Protein AF-A0A968D854-F1 (afdb_monomer)

Sequence (84 aa):
MSIRQRLLTAVGLGLLLLAAVPSYAEVRTFRTPQHQGYRLDYCQAFGQICGERVATQWCRGQGYEYASDWAVDRNIGDRMPTMA

Structure (mmCIF, N/CA/C/O backbone):
data_AF-A0A968D854-F1
#
_entry.id   AF-A0A968D854-F1
#
loop_
_atom_site.group_PDB
_atom_site.id
_atom_site.type_symbol
_atom_site.label_atom_id
_atom_site.label_alt_id
_atom_site.label_comp_id
_atom_site.label_asym_id
_atom_site.label_entity_id
_atom_site.label_seq_id
_atom_site.pdbx_PDB_ins_code
_atom_site.Cartn_x
_atom_site.Cartn_y
_atom_site.Cartn_z
_atom_site.occupancy
_atom_site.B_iso_or_equiv
_atom_site.auth_seq_id
_atom_site.auth_comp_id
_atom_site.auth_asym_id
_atom_site.auth_atom_id
_atom_site.pdbx_PDB_model_num
ATOM 1 N N . MET A 1 1 ? -57.324 0.617 34.815 1.00 52.12 1 MET A N 1
ATOM 2 C CA . MET A 1 1 ? -56.072 0.497 34.029 1.00 52.12 1 MET A CA 1
ATO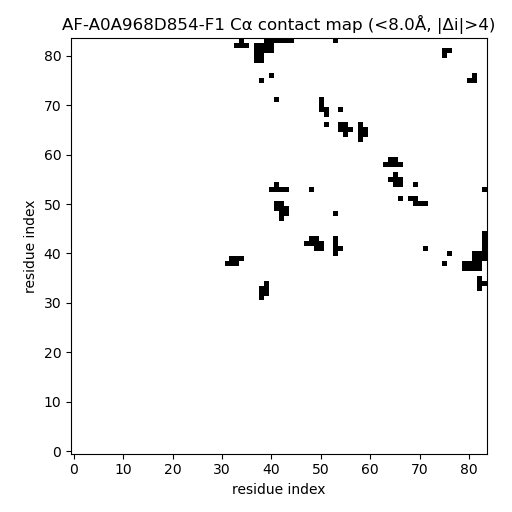M 3 C C . MET A 1 1 ? -55.174 -0.524 34.722 1.00 52.12 1 MET A C 1
ATOM 5 O O . MET A 1 1 ? -54.879 -0.334 35.894 1.00 52.12 1 MET A O 1
ATOM 9 N N . SER A 1 2 ? -54.874 -1.656 34.076 1.00 56.25 2 SER A N 1
ATOM 10 C CA . SER A 1 2 ? -54.409 -2.891 34.738 1.00 56.25 2 SER A CA 1
ATOM 11 C C . SER A 1 2 ? -52.896 -2.916 34.985 1.00 56.25 2 SER A C 1
ATOM 13 O O . SER A 1 2 ? -52.111 -2.567 34.106 1.00 56.25 2 SER A O 1
ATOM 15 N N . ILE A 1 3 ? -52.485 -3.401 36.162 1.00 58.44 3 ILE A N 1
ATOM 16 C CA . ILE A 1 3 ? -51.084 -3.636 36.576 1.00 58.44 3 ILE A CA 1
ATOM 17 C C . ILE A 1 3 ? -50.307 -4.466 35.533 1.00 58.44 3 ILE A C 1
ATOM 19 O O . ILE A 1 3 ? -49.107 -4.268 35.353 1.00 58.44 3 ILE A O 1
ATOM 23 N N . ARG A 1 4 ? -51.002 -5.317 34.761 1.00 54.53 4 ARG A N 1
ATOM 24 C CA . ARG A 1 4 ? -50.417 -6.132 33.683 1.00 54.53 4 ARG A CA 1
ATOM 25 C C . ARG A 1 4 ? -49.829 -5.308 32.527 1.00 54.53 4 ARG A C 1
ATOM 27 O O . ARG A 1 4 ? -48.861 -5.745 31.920 1.00 54.53 4 ARG A O 1
ATOM 34 N N . GLN A 1 5 ? -50.354 -4.110 32.250 1.00 51.59 5 GLN A N 1
ATOM 35 C CA . GLN A 1 5 ? -49.848 -3.237 31.177 1.00 51.59 5 GLN A CA 1
ATOM 36 C C . GLN A 1 5 ? -48.581 -2.466 31.567 1.00 51.59 5 GLN A C 1
ATOM 38 O O . GLN A 1 5 ? -47.811 -2.100 30.688 1.00 51.59 5 GLN A O 1
ATOM 43 N N . ARG A 1 6 ? -48.330 -2.251 32.866 1.00 53.28 6 ARG A N 1
ATOM 44 C CA . ARG A 1 6 ? -47.139 -1.524 33.346 1.00 53.28 6 ARG A CA 1
ATOM 45 C C . ARG A 1 6 ? -45.869 -2.380 33.345 1.00 53.28 6 ARG A C 1
ATOM 47 O O . ARG A 1 6 ? -44.775 -1.854 33.177 1.00 53.28 6 ARG A O 1
ATOM 54 N N . LEU A 1 7 ? -46.014 -3.696 33.509 1.00 50.66 7 LEU A N 1
ATOM 55 C CA . LEU A 1 7 ? -44.889 -4.638 33.502 1.00 50.66 7 LEU A CA 1
ATOM 56 C C . LEU A 1 7 ? -44.341 -4.873 32.086 1.00 50.66 7 LEU A C 1
ATOM 58 O O . LEU A 1 7 ? -43.131 -4.953 31.902 1.00 50.66 7 LEU A O 1
ATOM 62 N N . LEU A 1 8 ? -45.218 -4.902 31.077 1.00 50.47 8 LEU A N 1
ATOM 63 C CA . LEU A 1 8 ? -44.838 -5.105 29.674 1.00 50.47 8 LEU A CA 1
ATOM 64 C C . LEU A 1 8 ? -44.011 -3.938 29.105 1.00 50.47 8 LEU A C 1
ATOM 66 O O . LEU A 1 8 ? -43.103 -4.160 28.308 1.00 50.47 8 LEU A O 1
ATOM 70 N N . THR A 1 9 ? -44.267 -2.704 29.547 1.00 51.91 9 THR A N 1
ATOM 71 C CA . THR A 1 9 ? -43.523 -1.515 29.095 1.00 51.91 9 THR A CA 1
ATOM 72 C C . THR A 1 9 ? -42.116 -1.405 29.688 1.00 51.91 9 THR A C 1
ATOM 74 O O . THR A 1 9 ? -41.223 -0.879 29.032 1.00 51.91 9 THR A O 1
ATOM 77 N N . ALA A 1 10 ? -41.888 -1.908 30.907 1.00 52.12 10 ALA A N 1
ATOM 78 C CA . ALA A 1 10 ? -40.590 -1.786 31.580 1.00 52.12 10 ALA A CA 1
ATOM 79 C C . ALA A 1 10 ? -39.535 -2.766 31.030 1.00 52.12 10 ALA A C 1
ATOM 81 O O . ALA A 1 10 ? -38.359 -2.422 30.934 1.00 52.12 10 ALA A O 1
ATOM 82 N N . VAL A 1 11 ? -39.954 -3.967 30.619 1.00 55.03 11 VAL A N 1
ATOM 83 C CA . VAL A 1 11 ? -39.049 -5.002 30.086 1.00 55.03 11 VAL A CA 1
ATOM 84 C C . VAL A 1 11 ? -38.573 -4.662 28.668 1.00 55.03 11 VAL A C 1
ATOM 86 O O . VAL A 1 11 ? -37.398 -4.844 28.358 1.00 55.03 11 VAL A O 1
ATOM 89 N N . GLY A 1 12 ? -39.451 -4.105 27.825 1.00 54.19 12 GLY A N 1
ATOM 90 C CA . GLY A 1 12 ? -39.104 -3.713 26.453 1.00 54.19 12 GLY A CA 1
ATOM 91 C C . GLY A 1 12 ? -38.101 -2.556 26.370 1.00 54.19 12 GLY A C 1
ATOM 92 O O . GLY A 1 12 ? -37.243 -2.560 25.493 1.00 54.19 12 GLY A O 1
ATOM 93 N N . LEU A 1 13 ? -38.162 -1.595 27.303 1.00 56.56 13 LEU A N 1
ATOM 94 C CA . LEU A 1 13 ? -37.210 -0.476 27.362 1.00 56.56 13 LEU A CA 1
ATOM 95 C C . LEU A 1 13 ? -35.871 -0.854 28.016 1.00 56.56 13 LEU A C 1
ATOM 97 O O . LEU A 1 13 ? -34.836 -0.322 27.626 1.00 56.56 13 LEU A O 1
ATOM 101 N N . GLY A 1 14 ? -35.874 -1.766 28.994 1.00 56.06 14 GLY A N 1
ATOM 102 C CA . GLY A 1 14 ? -34.651 -2.199 29.678 1.00 56.06 14 GLY A CA 1
ATOM 103 C C . GLY A 1 14 ? -33.711 -3.028 28.795 1.00 56.06 14 GLY A C 1
ATOM 104 O O . GLY A 1 14 ? -32.497 -2.934 28.940 1.00 56.06 14 GLY A O 1
ATOM 105 N N . LEU A 1 15 ? -34.252 -3.801 27.846 1.00 56.41 15 LEU A N 1
ATOM 106 C CA . LEU A 1 15 ? -33.462 -4.698 26.994 1.00 56.41 15 LEU A CA 1
ATOM 107 C C . LEU A 1 15 ? -32.688 -3.968 25.877 1.00 56.41 15 LEU A C 1
ATOM 109 O O . LEU A 1 15 ? -31.687 -4.486 25.392 1.00 56.41 15 LEU A O 1
ATOM 113 N N . LEU A 1 16 ? -33.107 -2.757 25.489 1.00 58.47 16 LEU A N 1
ATOM 114 C CA . LEU A 1 16 ? -32.459 -1.991 24.414 1.00 58.47 16 LEU A CA 1
ATOM 115 C C . LEU A 1 16 ? -31.140 -1.311 24.836 1.00 58.4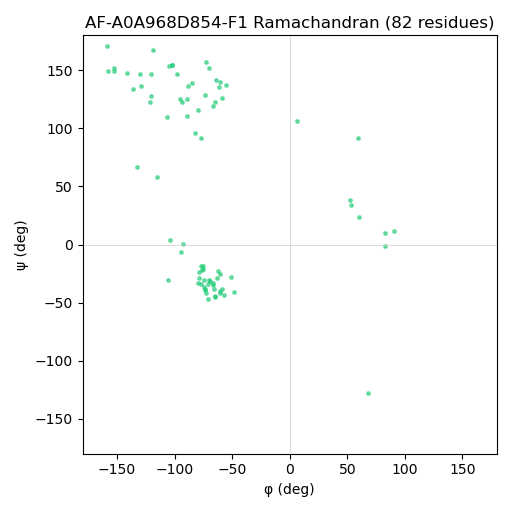7 16 LEU A C 1
ATOM 117 O O . LEU A 1 16 ? -30.357 -0.919 23.978 1.00 58.47 16 LEU A O 1
ATOM 121 N N . LEU A 1 17 ? -30.889 -1.147 26.140 1.00 60.12 17 LEU A N 1
ATOM 122 C CA . LEU A 1 17 ? -29.795 -0.313 26.665 1.00 60.12 17 LEU A CA 1
ATOM 123 C C . LEU A 1 17 ? -28.490 -1.076 26.975 1.00 60.12 17 LEU A C 1
ATOM 125 O O . LEU A 1 17 ? -27.488 -0.445 27.296 1.00 60.12 17 LEU A O 1
ATOM 129 N N . LEU A 1 18 ? -28.468 -2.410 26.885 1.00 60.62 18 LEU A N 1
ATOM 130 C CA . LEU A 1 18 ? -27.368 -3.247 27.404 1.00 60.62 18 LEU A CA 1
ATOM 131 C C . LEU A 1 18 ? -26.403 -3.823 26.353 1.00 60.62 18 LEU A C 1
ATOM 133 O O . LEU A 1 18 ? -25.490 -4.558 26.720 1.00 60.62 18 LEU A O 1
ATOM 137 N N . ALA A 1 19 ? -26.547 -3.497 25.068 1.00 67.38 19 ALA A N 1
ATOM 138 C CA . ALA A 1 19 ? -25.724 -4.086 24.006 1.00 67.38 19 ALA A CA 1
ATOM 139 C C . ALA A 1 19 ? -24.830 -3.054 23.296 1.00 67.38 19 ALA A C 1
ATOM 141 O O . ALA A 1 19 ? -24.906 -2.885 22.081 1.00 67.38 19 ALA A O 1
ATOM 142 N N . ALA A 1 20 ? -23.961 -2.357 24.033 1.00 73.06 20 ALA A N 1
ATOM 143 C CA . ALA A 1 20 ? -22.849 -1.641 23.409 1.00 73.06 20 ALA A CA 1
ATOM 144 C C . ALA A 1 20 ? -21.763 -2.663 23.032 1.00 73.06 20 ALA A C 1
ATOM 146 O O . ALA A 1 20 ? -20.926 -3.021 23.859 1.00 73.06 20 ALA A O 1
ATOM 147 N N . VAL A 1 21 ? -21.808 -3.188 21.804 1.00 78.94 21 VAL A N 1
ATOM 148 C CA . VAL A 1 21 ? -20.753 -4.073 21.291 1.00 78.94 21 VAL A CA 1
ATOM 149 C C . VAL A 1 21 ? -19.584 -3.188 20.847 1.00 78.94 21 VAL A C 1
ATOM 151 O O . VAL A 1 21 ? -19.772 -2.379 19.935 1.00 78.94 21 VAL A O 1
ATOM 154 N N . PRO A 1 22 ? -18.395 -3.277 21.468 1.00 81.88 22 PRO A N 1
ATOM 155 C CA . PRO A 1 22 ? -17.243 -2.527 20.992 1.00 81.88 22 PRO A CA 1
ATOM 156 C C . PRO A 1 22 ? -16.862 -3.035 19.598 1.00 81.88 22 PRO A C 1
ATOM 158 O O . PRO A 1 22 ? -16.599 -4.222 19.410 1.00 81.88 22 PRO A O 1
ATOM 161 N N . SER A 1 23 ? -16.836 -2.140 18.613 1.00 83.62 23 SER A N 1
ATOM 162 C CA . SER A 1 23 ? -16.269 -2.420 17.295 1.00 83.62 23 SER A CA 1
ATOM 163 C C . SER A 1 23 ? -14.815 -1.960 17.272 1.00 83.62 23 SER A C 1
ATOM 165 O O . SER A 1 23 ? -14.539 -0.782 17.504 1.00 83.62 23 SER A O 1
ATOM 167 N N . TYR A 1 24 ? -13.891 -2.866 16.968 1.00 87.75 24 TYR A N 1
ATOM 168 C CA . TYR A 1 24 ? -12.495 -2.523 16.707 1.00 87.75 24 TYR A CA 1
ATOM 169 C C . TYR A 1 24 ? -12.265 -2.430 15.201 1.00 87.75 24 TYR A C 1
ATOM 171 O O . TYR A 1 24 ? -12.876 -3.175 14.434 1.00 87.75 24 TYR A O 1
ATOM 179 N N . ALA A 1 25 ? -11.370 -1.538 14.781 1.00 90.00 25 ALA A N 1
ATOM 180 C CA . ALA A 1 25 ? -10.880 -1.551 13.412 1.00 90.00 25 ALA A CA 1
ATOM 181 C C . ALA A 1 25 ? -10.056 -2.828 13.200 1.00 90.00 25 ALA A C 1
ATOM 183 O O . ALA A 1 25 ? -9.058 -3.054 13.890 1.00 90.00 25 ALA A O 1
ATOM 184 N N . GLU A 1 26 ? -10.484 -3.677 12.268 1.00 94.88 26 GLU A N 1
ATOM 185 C CA . GLU A 1 26 ? -9.694 -4.831 11.856 1.00 94.88 26 GLU A CA 1
ATOM 186 C C . GLU A 1 26 ? -8.521 -4.357 10.990 1.00 94.88 26 GLU A C 1
ATOM 188 O O . GLU A 1 26 ? -8.708 -3.640 10.008 1.00 94.88 26 GLU A O 1
ATOM 193 N N . VAL A 1 27 ? -7.307 -4.785 11.336 1.00 96.50 27 VAL A N 1
ATOM 194 C CA . VAL A 1 27 ? -6.099 -4.519 10.551 1.00 96.50 27 VAL A CA 1
ATOM 195 C C . VAL A 1 27 ? -5.483 -5.844 10.139 1.00 96.50 27 VAL A C 1
ATOM 197 O O . VAL A 1 27 ? -5.214 -6.705 10.979 1.00 96.50 27 VAL A O 1
ATOM 200 N N . ARG A 1 28 ? -5.221 -5.998 8.838 1.00 97.56 28 ARG A N 1
ATOM 201 C CA . ARG A 1 28 ? -4.602 -7.198 8.279 1.00 97.56 28 ARG A CA 1
ATOM 202 C C . ARG A 1 28 ? -3.414 -6.858 7.392 1.00 97.56 28 ARG A C 1
ATOM 204 O O . ARG A 1 28 ? -3.484 -5.982 6.538 1.00 97.56 28 ARG A O 1
ATOM 211 N N . THR A 1 29 ? -2.332 -7.615 7.560 1.00 97.62 29 THR A N 1
ATOM 212 C CA . THR A 1 29 ? -1.135 -7.509 6.721 1.00 97.62 29 THR A CA 1
ATOM 213 C C . THR A 1 29 ? -1.172 -8.528 5.588 1.00 97.62 29 THR A C 1
ATOM 215 O O . THR A 1 29 ? -1.248 -9.737 5.821 1.00 97.62 29 THR A O 1
ATOM 218 N N . PHE A 1 30 ? -1.026 -8.045 4.357 1.00 97.12 30 PHE A N 1
ATOM 219 C CA . PHE A 1 30 ? -0.887 -8.868 3.160 1.00 97.12 30 PHE A CA 1
ATOM 220 C C . PHE A 1 30 ? 0.562 -8.818 2.676 1.00 97.12 30 PHE A C 1
ATOM 222 O O . PHE A 1 30 ? 1.027 -7.784 2.210 1.00 97.12 30 PHE A O 1
ATOM 229 N N . ARG A 1 31 ? 1.301 -9.929 2.805 1.00 95.31 31 ARG A N 1
ATOM 230 C CA . ARG A 1 31 ? 2.746 -9.953 2.496 1.00 95.31 31 ARG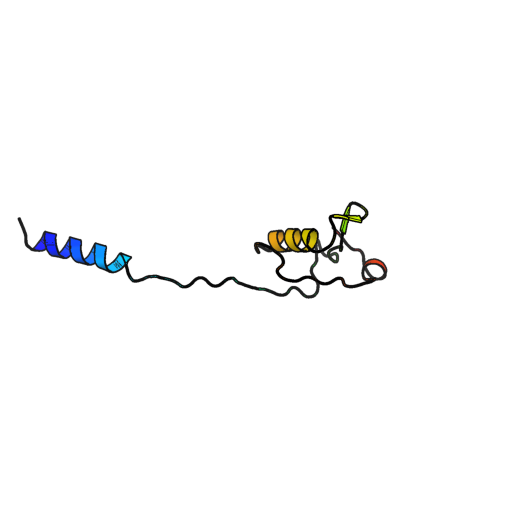 A CA 1
ATOM 231 C C . ARG A 1 31 ? 3.046 -9.913 0.999 1.00 95.31 31 ARG A C 1
ATOM 233 O O . ARG A 1 31 ? 3.995 -9.267 0.575 1.00 95.31 31 ARG A O 1
ATOM 240 N N . THR A 1 32 ? 2.251 -10.618 0.203 1.00 94.88 32 THR A N 1
ATOM 241 C CA . THR A 1 32 ? 2.433 -10.734 -1.248 1.00 94.88 32 THR A CA 1
ATOM 242 C C . THR A 1 32 ? 1.100 -10.487 -1.949 1.00 94.88 32 THR A C 1
ATOM 244 O O . THR A 1 32 ? 0.533 -11.418 -2.522 1.00 94.88 32 THR A O 1
ATOM 247 N N . PRO A 1 33 ? 0.555 -9.254 -1.880 1.00 95.81 33 PRO A N 1
ATOM 248 C CA . PRO A 1 33 ? -0.717 -8.936 -2.517 1.00 95.81 33 PRO A CA 1
ATOM 249 C C . PRO A 1 33 ? -0.663 -9.271 -4.010 1.00 95.81 33 PRO A C 1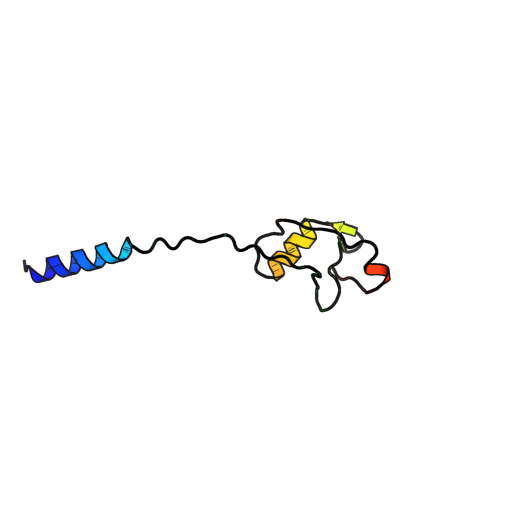
ATOM 251 O O . PRO A 1 33 ? 0.346 -9.026 -4.688 1.00 95.81 33 PRO A O 1
ATOM 254 N N . GLN A 1 34 ? -1.744 -9.879 -4.490 1.00 95.62 34 GLN A N 1
ATOM 255 C CA . GLN A 1 34 ? -1.900 -10.309 -5.872 1.00 95.62 34 GLN A CA 1
ATOM 256 C C . GLN A 1 34 ? -3.226 -9.813 -6.438 1.00 95.62 34 GLN A C 1
ATOM 258 O O . GLN A 1 34 ? -4.228 -9.736 -5.723 1.00 95.62 34 GLN A O 1
ATOM 263 N N . HIS A 1 35 ? -3.233 -9.514 -7.730 1.00 92.75 35 HIS A N 1
ATOM 264 C CA . HIS A 1 35 ? -4.434 -9.262 -8.510 1.00 92.75 35 HIS A CA 1
ATOM 265 C C . HIS A 1 35 ? -4.471 -10.271 -9.657 1.00 92.75 35 HIS A C 1
ATOM 267 O O . HIS A 1 35 ? -3.507 -10.394 -10.407 1.00 92.75 35 HIS A O 1
ATOM 273 N N . GLN A 1 36 ? -5.550 -11.056 -9.739 1.00 92.38 36 GLN A N 1
ATOM 274 C CA . GLN A 1 36 ? -5.726 -12.094 -10.768 1.00 92.38 36 GLN A CA 1
ATOM 275 C C . GLN A 1 36 ? -4.551 -13.093 -10.871 1.00 92.38 36 GLN A C 1
ATOM 277 O O . GLN A 1 36 ? -4.228 -13.578 -11.949 1.00 92.38 36 GLN A O 1
ATOM 282 N N . GLY A 1 37 ? -3.902 -13.407 -9.745 1.00 93.00 37 GLY A N 1
ATOM 283 C CA . GLY A 1 37 ? -2.762 -14.334 -9.694 1.00 93.00 37 GLY A CA 1
ATOM 284 C C . GLY A 1 37 ? -1.401 -13.719 -10.047 1.00 93.00 37 GLY A C 1
ATOM 285 O O . GLY A 1 37 ? -0.386 -14.406 -9.968 1.00 93.00 37 GLY A O 1
ATOM 286 N N . TYR A 1 38 ? -1.354 -12.431 -10.386 1.00 93.81 38 TYR A N 1
ATOM 287 C CA . TYR A 1 38 ? -0.120 -11.678 -10.617 1.00 93.81 38 TYR A CA 1
ATOM 288 C C . TYR A 1 38 ? 0.212 -10.804 -9.414 1.00 93.81 38 TYR A C 1
ATOM 290 O O . TYR A 1 38 ? -0.683 -10.415 -8.661 1.00 93.81 38 TYR A O 1
ATOM 298 N N . ARG A 1 39 ? 1.492 -10.472 -9.207 1.00 94.81 39 ARG A N 1
ATOM 299 C CA . ARG A 1 39 ? 1.873 -9.528 -8.141 1.00 94.81 39 ARG A CA 1
ATOM 300 C C . ARG A 1 39 ? 1.225 -8.178 -8.411 1.00 94.81 39 ARG A C 1
ATOM 302 O O . ARG A 1 39 ? 1.253 -7.705 -9.541 1.00 94.81 39 ARG A O 1
ATOM 309 N N . LEU A 1 40 ? 0.671 -7.565 -7.370 1.00 95.06 40 LEU A N 1
ATOM 310 C CA . LEU A 1 40 ? 0.153 -6.207 -7.475 1.00 95.06 40 LEU A CA 1
ATOM 311 C C . LEU A 1 40 ? 1.282 -5.259 -7.902 1.00 95.06 40 LEU A C 1
ATOM 313 O O . LEU A 1 40 ? 2.342 -5.243 -7.270 1.00 95.06 40 LEU A O 1
ATOM 317 N N . ASP A 1 41 ? 1.055 -4.506 -8.971 1.00 94.12 41 ASP A N 1
ATOM 318 C CA . ASP A 1 41 ? 1.984 -3.488 -9.446 1.00 94.12 41 ASP A CA 1
ATOM 319 C C . ASP A 1 41 ? 2.018 -2.296 -8.478 1.00 94.12 41 ASP A C 1
ATOM 321 O O . ASP A 1 41 ? 1.052 -1.994 -7.777 1.00 94.12 41 ASP A O 1
ATOM 325 N N . TYR A 1 42 ? 3.152 -1.603 -8.427 1.00 94.25 42 TYR A N 1
ATOM 326 C CA . TYR A 1 42 ? 3.286 -0.381 -7.646 1.00 94.25 42 TYR A CA 1
ATOM 327 C C . TYR A 1 42 ? 2.486 0.782 -8.238 1.00 94.25 42 TYR A C 1
ATOM 329 O O . TYR A 1 42 ? 2.054 1.670 -7.499 1.00 94.25 42 TYR A O 1
ATOM 337 N N . CYS A 1 43 ? 2.318 0.799 -9.559 1.00 92.38 43 CYS A N 1
ATOM 338 C CA . CYS A 1 43 ? 1.648 1.867 -10.282 1.00 92.38 43 CYS A CA 1
ATOM 339 C C . CYS A 1 43 ? 0.437 1.348 -11.048 1.00 92.38 43 CYS A C 1
ATOM 341 O O . CYS A 1 43 ? 0.465 0.257 -11.611 1.00 92.38 43 CYS A O 1
ATOM 343 N N . GLN A 1 44 ? -0.592 2.185 -11.161 1.00 86.06 44 GLN A N 1
ATOM 344 C CA . GLN A 1 44 ? -1.597 2.005 -12.200 1.00 86.06 44 GLN A CA 1
ATOM 345 C C . GLN A 1 44 ? -1.018 2.392 -13.570 1.00 86.06 44 GLN A C 1
ATOM 347 O O . GLN A 1 44 ? -0.009 3.092 -13.660 1.00 86.06 44 GLN A O 1
ATOM 352 N N . ALA A 1 45 ? -1.616 1.849 -14.635 1.00 75.81 45 ALA A N 1
ATOM 353 C CA . ALA A 1 45 ? -1.344 2.114 -16.056 1.00 75.81 45 ALA A CA 1
ATOM 354 C C . ALA A 1 45 ? -0.135 3.034 -16.372 1.00 75.81 45 ALA A C 1
ATOM 356 O O . ALA A 1 45 ? -0.212 4.256 -16.236 1.00 75.81 45 ALA A O 1
ATOM 357 N N . PHE A 1 46 ? 0.963 2.447 -16.866 1.00 72.00 46 PHE A N 1
ATOM 358 C CA . PHE A 1 46 ? 2.156 3.165 -17.354 1.00 72.00 46 PHE A CA 1
ATOM 359 C C . PHE A 1 46 ? 2.755 4.191 -16.370 1.00 72.00 46 PHE A C 1
ATOM 361 O O . PHE A 1 46 ? 3.220 5.257 -16.774 1.00 72.00 46 PHE A O 1
ATOM 368 N N . GLY A 1 47 ? 2.766 3.880 -15.072 1.00 78.00 47 GLY A N 1
ATOM 369 C CA . GLY A 1 47 ? 3.433 4.720 -14.071 1.00 78.00 47 GLY A CA 1
ATOM 370 C C . GLY A 1 47 ? 2.602 5.910 -13.589 1.00 78.00 47 GLY A C 1
ATOM 371 O O . GLY A 1 47 ? 3.124 6.785 -12.900 1.00 78.00 47 GLY A O 1
ATOM 372 N N . GLN A 1 48 ? 1.319 5.965 -13.939 1.00 85.44 48 GLN A N 1
ATOM 373 C CA . GLN A 1 48 ? 0.398 6.957 -13.400 1.00 85.44 48 GLN A CA 1
ATOM 374 C C . GLN A 1 48 ? -0.221 6.417 -12.118 1.00 85.44 48 GLN A C 1
ATOM 376 O O . GLN A 1 48 ? -0.674 5.284 -12.087 1.00 85.44 48 GLN A O 1
ATOM 381 N N . ILE A 1 49 ? -0.322 7.248 -11.077 1.00 88.38 49 ILE A N 1
ATOM 382 C CA . ILE A 1 49 ? -0.969 6.871 -9.809 1.00 88.38 49 ILE A CA 1
ATOM 383 C C . ILE A 1 49 ? -0.273 5.655 -9.171 1.00 88.38 49 ILE A C 1
ATOM 385 O O . ILE A 1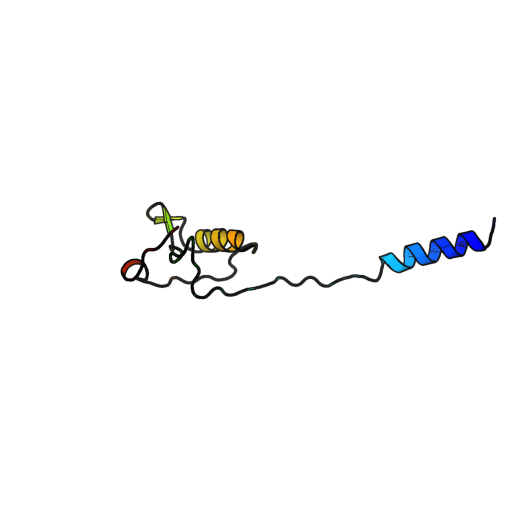 49 ? -0.626 4.507 -9.420 1.00 88.38 49 ILE A O 1
ATOM 389 N N . CYS A 1 50 ? 0.706 5.914 -8.308 1.00 93.00 50 CYS A N 1
ATOM 390 C CA . CYS A 1 50 ? 1.507 4.865 -7.681 1.00 93.00 50 CYS A CA 1
ATOM 391 C C . CYS A 1 50 ? 1.376 4.845 -6.155 1.00 93.00 50 CYS A C 1
ATOM 393 O O . CYS A 1 50 ? 0.881 5.795 -5.541 1.00 93.00 50 CYS A O 1
ATOM 395 N N . GLY A 1 51 ? 1.856 3.763 -5.549 1.00 94.44 51 GLY A N 1
ATOM 396 C CA . GLY A 1 51 ? 2.016 3.616 -4.106 1.00 94.44 51 GLY A CA 1
ATOM 397 C C . GLY A 1 51 ? 0.711 3.548 -3.346 1.00 94.44 51 GLY A C 1
ATOM 398 O O . GLY A 1 51 ? -0.139 2.716 -3.657 1.00 94.44 51 GLY A O 1
ATOM 399 N N . GLU A 1 52 ? 0.566 4.397 -2.329 1.00 95.94 52 GLU A N 1
ATOM 400 C CA . GLU A 1 52 ? -0.539 4.350 -1.365 1.00 95.94 52 GLU A CA 1
ATOM 401 C C . GLU A 1 52 ? -1.913 4.226 -2.024 1.00 95.94 52 GLU A C 1
ATOM 403 O O . GLU A 1 52 ? -2.764 3.465 -1.568 1.00 95.94 52 GLU A O 1
ATOM 408 N N . ARG A 1 53 ? -2.136 4.953 -3.124 1.00 95.38 53 ARG A N 1
ATOM 409 C CA . ARG A 1 53 ? -3.421 4.942 -3.829 1.00 95.38 53 ARG A CA 1
ATOM 410 C C . ARG A 1 53 ? -3.728 3.582 -4.452 1.00 95.38 53 ARG A C 1
ATOM 412 O O . ARG A 1 53 ? -4.881 3.158 -4.412 1.00 95.38 53 ARG A O 1
ATOM 419 N N . VAL A 1 54 ? -2.714 2.904 -4.985 1.00 95.75 54 VAL A N 1
ATOM 420 C CA . VAL A 1 54 ? -2.839 1.552 -5.549 1.00 95.75 54 VAL A CA 1
ATOM 421 C C . VAL A 1 54 ? -3.050 0.540 -4.430 1.00 95.75 54 VAL A C 1
ATOM 423 O O . VAL A 1 54 ? -3.997 -0.242 -4.482 1.00 95.75 54 VAL A O 1
ATOM 426 N N . ALA A 1 55 ? -2.251 0.627 -3.362 1.00 96.94 55 ALA A N 1
ATOM 427 C CA . ALA A 1 55 ? -2.407 -0.216 -2.177 1.00 96.94 55 ALA A CA 1
ATOM 428 C C . ALA A 1 55 ? -3.810 -0.074 -1.561 1.00 96.94 55 ALA A C 1
ATOM 430 O O . ALA A 1 55 ? -4.466 -1.067 -1.256 1.00 96.94 55 ALA A O 1
ATOM 431 N N . THR A 1 56 ? -4.313 1.156 -1.455 1.00 97.25 56 THR A N 1
ATOM 432 C CA . THR A 1 56 ? -5.655 1.461 -0.947 1.0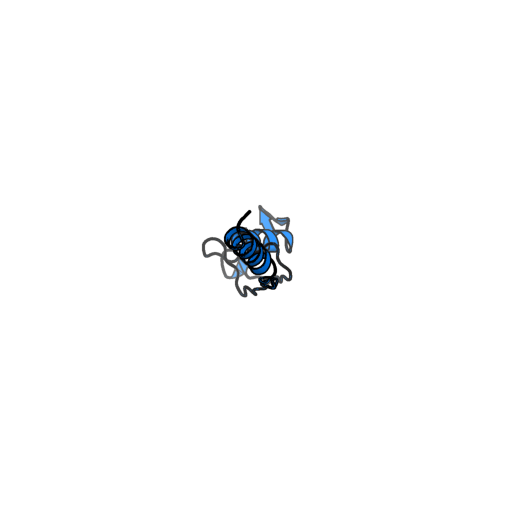0 97.25 56 THR A CA 1
ATOM 433 C C . THR A 1 56 ? -6.748 0.909 -1.853 1.00 97.25 56 THR A C 1
ATOM 435 O O . THR A 1 56 ? -7.691 0.301 -1.350 1.00 97.25 56 THR A O 1
ATOM 438 N N . GLN A 1 57 ? -6.644 1.070 -3.177 1.00 95.88 57 GLN A N 1
ATOM 439 C CA . GLN A 1 57 ? -7.615 0.457 -4.089 1.00 95.88 57 GLN A CA 1
ATOM 440 C C . GLN A 1 57 ? -7.624 -1.067 -3.972 1.00 95.88 57 GLN A C 1
ATOM 442 O O . GLN A 1 57 ? -8.696 -1.668 -3.922 1.00 95.88 57 GLN A O 1
ATOM 447 N N . TRP A 1 58 ? -6.451 -1.689 -3.872 1.00 96.31 58 TRP A N 1
ATOM 448 C CA . TRP A 1 58 ? -6.365 -3.131 -3.707 1.00 96.31 58 TRP A CA 1
ATOM 449 C C . TRP A 1 58 ? -6.968 -3.596 -2.373 1.00 96.31 58 TRP A C 1
ATOM 451 O O . TRP A 1 58 ? -7.771 -4.530 -2.374 1.00 96.31 58 TRP A O 1
ATOM 461 N N . CYS A 1 59 ? -6.678 -2.912 -1.256 1.00 97.50 59 CYS A N 1
ATOM 462 C CA . CYS A 1 59 ? -7.278 -3.190 0.056 1.00 97.50 59 CYS A CA 1
ATOM 463 C C . CYS A 1 59 ? -8.808 -3.075 0.038 1.00 97.50 59 CYS A C 1
ATOM 465 O O . CYS A 1 59 ? -9.488 -3.923 0.616 1.00 97.50 59 CYS A O 1
ATOM 467 N N . ARG A 1 60 ? -9.355 -2.095 -0.692 1.00 97.44 60 ARG A N 1
ATOM 468 C CA . ARG A 1 60 ? -10.806 -1.977 -0.926 1.00 97.44 60 ARG A CA 1
ATOM 469 C C . ARG A 1 60 ? -11.376 -3.183 -1.653 1.00 97.44 60 ARG A C 1
ATOM 471 O O . ARG A 1 60 ? -12.428 -3.680 -1.264 1.00 97.44 60 ARG A O 1
ATOM 478 N N . GLY A 1 61 ? -10.650 -3.712 -2.636 1.00 96.62 61 GLY A N 1
ATOM 479 C CA . GLY A 1 61 ? -10.993 -4.979 -3.285 1.00 96.62 61 GLY A CA 1
ATOM 480 C C . GLY A 1 61 ? -10.983 -6.188 -2.340 1.00 96.62 61 GLY A C 1
ATOM 481 O O . GLY A 1 61 ? -11.663 -7.170 -2.617 1.00 96.62 61 GLY A O 1
ATOM 482 N N . GLN A 1 62 ? -10.259 -6.117 -1.218 1.00 97.12 62 GLN A N 1
ATOM 483 C CA . GLN A 1 62 ? -10.235 -7.157 -0.181 1.00 97.12 62 GLN A CA 1
ATOM 484 C C . GLN A 1 62 ? -11.261 -6.935 0.945 1.00 97.12 62 GLN A C 1
ATOM 486 O O . GLN A 1 62 ? -11.310 -7.735 1.876 1.00 97.12 62 GLN A O 1
ATOM 491 N N . GLY A 1 63 ? -12.062 -5.864 0.889 1.00 97.44 63 GLY A N 1
ATOM 492 C CA . GLY A 1 63 ? -13.054 -5.533 1.919 1.00 97.44 63 GLY A CA 1
ATOM 493 C C . GLY A 1 63 ? -12.553 -4.628 3.053 1.00 97.44 63 GLY A C 1
ATOM 494 O O . GLY A 1 63 ? -13.262 -4.468 4.041 1.00 97.44 63 GLY A O 1
ATOM 495 N N . TYR A 1 64 ? -11.372 -4.017 2.920 1.00 97.88 64 TYR A N 1
ATOM 496 C CA . TYR A 1 64 ? -10.826 -3.053 3.886 1.00 97.88 64 TYR A CA 1
ATOM 497 C C . TYR A 1 64 ? -10.985 -1.614 3.379 1.00 97.88 64 TYR A C 1
ATOM 499 O O . TYR A 1 64 ? -11.038 -1.365 2.179 1.00 97.88 64 TYR A O 1
ATOM 507 N N . GLU A 1 65 ? -11.034 -0.631 4.275 1.00 97.38 65 GLU A N 1
ATOM 508 C CA . GLU A 1 65 ? -11.308 0.760 3.886 1.00 97.38 65 GLU A CA 1
ATOM 509 C C . GLU A 1 65 ? -10.128 1.431 3.151 1.00 97.38 65 GLU A C 1
ATOM 511 O O . GLU A 1 65 ? -10.318 2.139 2.150 1.00 97.38 65 GLU A O 1
ATOM 516 N N . TYR A 1 66 ? -8.905 1.189 3.634 1.00 97.62 66 TYR A N 1
ATOM 517 C CA . TYR A 1 66 ? -7.665 1.748 3.096 1.00 97.62 66 TYR A CA 1
ATOM 518 C C . TYR A 1 66 ? -6.435 0.922 3.496 1.00 97.62 66 TYR A C 1
ATOM 520 O O . TYR A 1 66 ? -6.518 0.011 4.320 1.00 97.62 66 TYR A O 1
ATOM 528 N N . ALA A 1 67 ? -5.283 1.232 2.897 1.00 97.75 67 ALA A N 1
ATOM 529 C CA . ALA A 1 67 ? -3.998 0.690 3.325 1.00 97.75 67 ALA A CA 1
ATOM 530 C C . ALA A 1 67 ? -3.387 1.602 4.397 1.00 97.75 67 ALA A C 1
ATOM 532 O O . ALA A 1 67 ? -2.982 2.720 4.095 1.00 97.75 67 ALA A O 1
ATOM 533 N N . SER A 1 68 ? -3.316 1.137 5.646 1.00 97.12 68 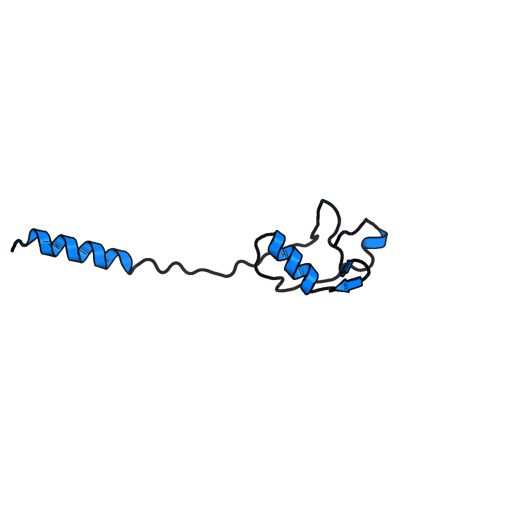SER A N 1
ATOM 534 C CA . SER A 1 68 ? -2.681 1.894 6.738 1.00 97.12 68 SER A CA 1
ATOM 535 C C . SER A 1 68 ? -1.151 1.893 6.673 1.00 97.12 68 SER A C 1
ATOM 537 O O . SER A 1 68 ? -0.516 2.714 7.325 1.00 97.12 68 SER A O 1
ATOM 539 N N . ASP A 1 69 ? -0.570 0.955 5.923 1.00 96.88 69 ASP A N 1
ATOM 540 C CA . ASP A 1 69 ? 0.861 0.838 5.644 1.00 96.88 69 ASP A CA 1
ATOM 541 C C . ASP A 1 69 ? 1.063 0.127 4.293 1.00 96.88 69 ASP A C 1
ATOM 543 O O . ASP A 1 69 ? 0.211 -0.662 3.866 1.00 96.88 69 ASP A O 1
ATOM 547 N N . TRP A 1 70 ? 2.168 0.411 3.604 1.00 95.69 70 TRP A N 1
ATOM 548 C CA . TRP A 1 70 ? 2.511 -0.194 2.318 1.00 95.69 70 TRP A CA 1
ATOM 549 C C . TRP A 1 70 ? 4.014 -0.120 2.037 1.00 95.69 70 TRP A C 1
ATOM 551 O O . TRP A 1 70 ? 4.705 0.821 2.417 1.00 95.69 70 TRP A O 1
ATOM 561 N N . ALA A 1 71 ? 4.521 -1.114 1.306 1.00 95.06 71 ALA A N 1
ATOM 562 C CA . ALA A 1 71 ? 5.920 -1.174 0.905 1.00 95.06 71 ALA A CA 1
ATOM 563 C C . ALA A 1 71 ? 6.069 -1.713 -0.519 1.00 95.06 71 ALA A C 1
ATOM 565 O O . ALA A 1 71 ? 5.303 -2.568 -0.967 1.00 95.06 71 ALA A O 1
ATOM 566 N N . VAL A 1 72 ? 7.094 -1.224 -1.217 1.00 94.31 72 VAL A N 1
ATOM 567 C CA . VAL A 1 72 ? 7.466 -1.699 -2.552 1.00 94.31 72 VAL A CA 1
ATOM 568 C C . VAL A 1 72 ? 8.444 -2.855 -2.455 1.00 94.31 72 VAL A C 1
ATOM 570 O O . VAL A 1 72 ? 9.537 -2.717 -1.905 1.00 94.31 72 VAL A O 1
ATOM 573 N N . ASP A 1 73 ? 8.079 -3.962 -3.089 1.00 94.62 73 ASP A N 1
ATOM 574 C CA . ASP A 1 73 ? 8.990 -5.052 -3.424 1.00 94.62 73 ASP A CA 1
ATOM 575 C C . ASP A 1 73 ? 9.729 -4.695 -4.723 1.00 94.62 73 ASP A C 1
ATOM 577 O O . ASP A 1 73 ? 9.197 -4.821 -5.829 1.00 94.62 73 ASP A O 1
ATOM 581 N N . ARG A 1 74 ? 10.935 -4.136 -4.582 1.00 93.00 74 ARG A N 1
ATOM 582 C CA . ARG A 1 74 ? 11.708 -3.623 -5.721 1.00 93.00 74 ARG A CA 1
ATOM 583 C C . ARG A 1 74 ? 12.088 -4.760 -6.673 1.00 93.00 74 ARG A C 1
ATOM 585 O O . ARG A 1 74 ? 12.467 -5.846 -6.237 1.00 93.00 74 ARG A O 1
ATOM 592 N N . ASN A 1 75 ? 12.047 -4.477 -7.976 1.00 92.69 75 ASN A N 1
ATOM 593 C CA . ASN A 1 75 ? 12.466 -5.394 -9.046 1.00 92.69 75 ASN A CA 1
ATOM 594 C C . ASN A 1 75 ? 11.672 -6.718 -9.082 1.00 92.69 75 ASN A C 1
ATOM 596 O O . ASN A 1 75 ? 12.166 -7.744 -9.551 1.00 92.69 75 ASN A O 1
ATOM 600 N N . ILE A 1 76 ? 10.444 -6.746 -8.548 1.00 92.38 76 ILE A N 1
ATOM 601 C CA . ILE A 1 76 ? 9.600 -7.945 -8.636 1.00 92.38 76 ILE A CA 1
ATOM 602 C C . ILE A 1 76 ? 9.099 -8.189 -10.067 1.00 92.38 76 ILE A C 1
ATOM 604 O O . ILE A 1 76 ? 9.044 -9.343 -10.488 1.00 92.38 76 ILE A O 1
ATOM 608 N N . GLY A 1 77 ? 8.847 -7.113 -10.825 1.00 89.94 77 GLY A N 1
ATOM 609 C CA . GLY A 1 77 ? 8.452 -7.158 -12.239 1.00 89.94 77 GLY A CA 1
ATOM 610 C C . GLY A 1 77 ? 9.482 -7.830 -13.155 1.00 89.94 77 GLY A C 1
AT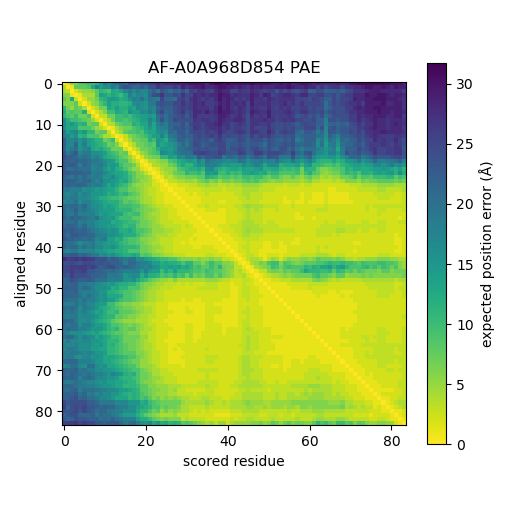OM 611 O O . GLY A 1 77 ? 9.110 -8.422 -14.163 1.00 89.94 77 GLY A O 1
ATOM 612 N N . ASP A 1 78 ? 10.761 -7.832 -12.765 1.00 93.06 78 ASP A N 1
ATOM 613 C CA . ASP A 1 78 ? 11.835 -8.504 -13.511 1.00 93.06 78 ASP A CA 1
ATOM 614 C C . ASP A 1 78 ? 11.798 -10.032 -13.344 1.00 93.06 78 ASP A C 1
ATOM 616 O O . ASP A 1 78 ? 12.382 -10.773 -14.132 1.00 93.06 78 ASP A O 1
ATOM 620 N N . ARG A 1 79 ? 11.143 -10.516 -12.280 1.00 92.00 79 ARG A N 1
ATOM 621 C CA . ARG A 1 79 ? 11.103 -11.936 -11.897 1.00 92.00 79 ARG A CA 1
ATOM 622 C C . ARG A 1 79 ? 9.760 -12.587 -12.196 1.00 92.00 79 ARG A C 1
ATOM 624 O O . ARG A 1 79 ? 9.706 -13.791 -12.428 1.00 92.00 79 ARG A O 1
ATOM 631 N N . MET A 1 80 ? 8.680 -11.815 -12.143 1.00 89.75 80 MET A N 1
ATOM 632 C CA . MET A 1 80 ? 7.324 -12.284 -12.402 1.00 89.75 80 MET A CA 1
ATOM 633 C C . MET A 1 80 ? 6.451 -11.132 -12.911 1.00 89.75 80 MET A C 1
ATOM 635 O O . MET A 1 80 ? 6.670 -9.995 -12.495 1.00 89.75 80 MET A O 1
ATOM 639 N N . PRO A 1 81 ? 5.444 -11.402 -13.760 1.00 91.62 81 PRO A N 1
ATOM 640 C CA . PRO A 1 81 ? 4.564 -10.347 -14.243 1.00 91.62 81 PRO A CA 1
ATOM 641 C C . PRO A 1 81 ? 3.814 -9.671 -13.087 1.00 91.62 81 PRO A C 1
ATOM 643 O O . PRO A 1 81 ? 3.347 -10.339 -12.153 1.00 91.62 81 PRO A O 1
ATOM 646 N N . THR A 1 82 ? 3.692 -8.348 -13.171 1.00 92.62 82 THR A N 1
ATOM 647 C CA . THR A 1 82 ? 2.881 -7.522 -12.272 1.00 92.62 82 THR A CA 1
ATOM 648 C C . THR A 1 82 ? 1.600 -7.069 -12.964 1.00 92.62 82 THR A C 1
ATOM 650 O O . THR A 1 82 ? 1.534 -6.986 -14.191 1.00 92.62 82 THR A O 1
ATOM 653 N N . MET A 1 83 ? 0.563 -6.799 -12.174 1.00 90.69 83 MET A N 1
ATOM 654 C CA . MET A 1 83 ? -0.712 -6.284 -12.661 1.00 90.69 83 MET A CA 1
ATOM 655 C C . MET A 1 83 ? -1.213 -5.163 -11.752 1.00 90.69 83 MET A C 1
ATOM 657 O O . MET A 1 83 ? -1.170 -5.291 -10.526 1.00 90.69 83 MET A O 1
ATOM 661 N N . ALA A 1 84 ? -1.650 -4.074 -12.383 1.00 82.81 84 ALA A N 1
ATOM 662 C CA . ALA A 1 84 ? -2.226 -2.895 -11.743 1.00 82.81 84 ALA A CA 1
ATOM 663 C C . ALA A 1 84 ? -3.659 -3.117 -11.241 1.00 82.81 84 ALA A C 1
ATOM 665 O O . ALA A 1 84 ? -4.375 -3.938 -11.856 1.00 82.81 84 ALA A O 1
#

Foldseek 3Di:
DDPVVVVVVVVVVVVVPPDPDDDDQDDDDDPQQADPNFGADQADDPRHRGHQRSQQVSVVVVVHRGDPDDDDPPPVCVVTNHDD

Solvent-accessible surfa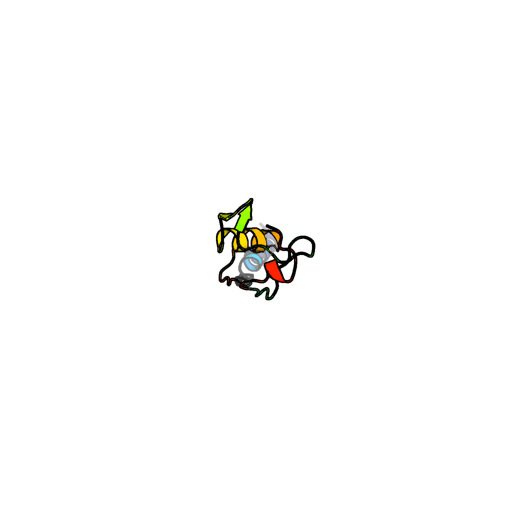ce area (backbone atoms only — not comparable to full-atom values): 5530 Å² total; per-residue (Å²): 137,63,76,73,64,61,56,61,56,53,56,64,59,59,67,73,74,75,75,84,75,88,81,75,86,86,82,83,88,71,91,76,56,61,44,96,88,23,40,52,36,60,32,31,79,97,72,44,65,50,47,68,65,38,49,18,53,52,30,41,76,72,76,39,91,54,52,93,72,87,83,84,74,79,73,46,64,85,77,43,68,56,32,99

Mean predicted aligned error: 9.76 Å

Radius of gyration: 24.71 Å; Cα contacts (8 Å, |Δi|>4): 68; chains: 1; bounding box: 68×21×54 Å

pLDDT: mean 84.01, std 16.4, range [50.47, 97.88]

Secondary structure (DSSP, 8-state):
--HHHHHHHHHHHHGGGS--PPPPPP----SS-EETTEEEPSEEGGGEEETHHHHHHHHHHTT-S--SS----TT-TTTS-EE-